Protein AF-A0A183JFC7-F1 (afdb_monomer)

Nearest PDB structures (foldseek):
  8aaf-assembly1_U  TM=3.704E-01  e=3.353E+00  Saccharomyces cerevisiae
  3bvo-assembly1_A  TM=4.306E-01  e=7.101E+00  Homo sapiens

Sequence (101 aa):
MTQTRMINDWLIERKGNALSPYQFTCLSTIIKKMYSDFELQGISPDALDTMAYKTIMQRLQMEETAQAVRPDIGSSPTRSILGTITGSLSGIPKPGFLSKM

pLDDT: mean 76.34, std 19.58, range [35.94, 96.12]

Organism: NCBI:txid6186

Solvent-accessible surface area (backbone atoms only — not comparable to full-atom values): 6734 Å² total; per-residue (Å²): 136,58,74,57,53,58,55,33,54,58,49,60,80,40,67,91,54,83,73,52,73,66,55,49,50,53,52,53,51,51,56,52,49,53,53,52,54,36,53,75,71,69,48,57,70,74,80,56,68,40,72,47,49,53,52,45,53,54,51,51,52,52,50,51,55,54,56,74,68,50,78,77,94,71,83,72,92,77,77,92,82,78,81,85,86,77,89,80,96,82,88,81,93,79,83,89,81,86,88,90,134

Radius of gyration: 26.58 Å; Cα contacts (8 Å, |Δi|>4): 27; chains: 1; bounding box: 60×74×36 Å

Structure (mmCIF, N/CA/C/O backbone):
data_AF-A0A183JFC7-F1
#
_entry.id   AF-A0A183JFC7-F1
#
loop_
_atom_site.group_PDB
_atom_site.id
_atom_site.type_symbol
_atom_site.label_atom_id
_atom_site.label_alt_id
_atom_site.label_comp_id
_atom_site.label_asym_id
_atom_site.label_entity_id
_atom_site.label_seq_id
_atom_site.pdbx_PDB_ins_code
_atom_site.Cartn_x
_atom_site.Cartn_y
_atom_site.Cartn_z
_atom_site.occupancy
_atom_site.B_iso_or_equiv
_atom_site.auth_seq_id
_atom_site.auth_comp_id
_atom_site.auth_asym_id
_atom_site.auth_atom_id
_atom_site.pdbx_PDB_model_num
ATOM 1 N N . MET A 1 1 ? -15.572 -5.492 2.316 1.00 50.50 1 MET A N 1
ATOM 2 C CA . MET A 1 1 ? -14.127 -5.533 1.997 1.00 50.50 1 MET A CA 1
ATOM 3 C C . MET A 1 1 ? -13.457 -4.388 2.733 1.00 50.50 1 MET A C 1
ATOM 5 O O . MET A 1 1 ? -13.993 -3.292 2.683 1.00 50.50 1 MET A O 1
ATOM 9 N N . THR A 1 2 ? -12.351 -4.623 3.437 1.00 77.94 2 THR A N 1
ATOM 10 C CA . THR A 1 2 ? -11.566 -3.553 4.074 1.00 77.94 2 THR A CA 1
ATOM 11 C C . THR A 1 2 ? -10.586 -2.952 3.059 1.00 77.94 2 THR A C 1
ATOM 13 O O . THR A 1 2 ? -10.079 -3.670 2.197 1.00 77.94 2 THR A O 1
ATOM 16 N N . GLN A 1 3 ? -10.312 -1.646 3.137 1.00 83.94 3 GLN A N 1
ATOM 17 C CA . GLN A 1 3 ? -9.438 -0.915 2.200 1.00 83.94 3 GLN A CA 1
ATOM 18 C C . GLN A 1 3 ? -8.041 -1.554 2.064 1.00 83.94 3 GLN A C 1
ATOM 20 O O . GLN A 1 3 ? -7.517 -1.677 0.957 1.00 83.94 3 GLN A O 1
ATOM 25 N N . THR A 1 4 ? -7.485 -2.072 3.165 1.00 88.00 4 THR A N 1
ATOM 26 C CA . THR A 1 4 ? -6.206 -2.803 3.200 1.00 88.00 4 THR A CA 1
ATOM 27 C C . THR A 1 4 ? -6.217 -4.028 2.288 1.00 88.00 4 THR A C 1
ATOM 29 O O . THR A 1 4 ? -5.233 -4.311 1.615 1.00 88.00 4 THR A O 1
ATOM 32 N N . ARG A 1 5 ? -7.339 -4.754 2.221 1.00 88.88 5 ARG A N 1
ATOM 33 C CA . ARG A 1 5 ? -7.453 -5.952 1.383 1.00 88.88 5 ARG A CA 1
ATOM 34 C C . ARG A 1 5 ? -7.379 -5.607 -0.101 1.00 88.88 5 ARG A C 1
ATOM 36 O O . ARG A 1 5 ? -6.650 -6.265 -0.826 1.00 88.88 5 ARG A O 1
ATOM 43 N N . MET A 1 6 ? -8.055 -4.541 -0.528 1.00 91.44 6 MET A N 1
ATOM 44 C CA . MET A 1 6 ? -8.027 -4.104 -1.930 1.00 91.44 6 MET A CA 1
ATOM 45 C C . MET A 1 6 ? -6.618 -3.703 -2.377 1.00 91.44 6 MET A C 1
ATOM 47 O O . MET A 1 6 ? -6.193 -4.053 -3.474 1.00 91.44 6 MET A O 1
ATOM 51 N N . ILE A 1 7 ? -5.875 -3.004 -1.513 1.00 93.31 7 ILE A N 1
ATOM 52 C CA . ILE A 1 7 ? -4.482 -2.627 -1.786 1.00 93.31 7 ILE A CA 1
ATOM 53 C C . ILE A 1 7 ? -3.598 -3.876 -1.874 1.00 93.31 7 ILE A C 1
ATOM 55 O O . ILE A 1 7 ? -2.787 -3.996 -2.790 1.00 93.31 7 ILE A O 1
ATOM 59 N N . ASN A 1 8 ? -3.765 -4.812 -0.938 1.00 93.50 8 ASN A N 1
ATOM 60 C CA . ASN A 1 8 ? -3.016 -6.062 -0.925 1.00 93.50 8 ASN A CA 1
ATOM 61 C C . ASN A 1 8 ? -3.268 -6.890 -2.192 1.00 93.50 8 ASN A C 1
ATOM 63 O O . ASN A 1 8 ? -2.313 -7.328 -2.825 1.00 93.50 8 ASN A O 1
ATOM 67 N N . ASP A 1 9 ? -4.527 -7.056 -2.594 1.00 93.94 9 ASP A N 1
ATOM 68 C CA . ASP A 1 9 ? -4.896 -7.825 -3.785 1.00 93.94 9 ASP A CA 1
ATOM 69 C C . ASP A 1 9 ? -4.312 -7.170 -5.054 1.00 93.94 9 ASP A C 1
ATOM 71 O O . ASP A 1 9 ? -3.635 -7.836 -5.840 1.00 93.94 9 ASP A O 1
ATOM 75 N N . TRP A 1 10 ? -4.421 -5.840 -5.182 1.00 94.69 10 TRP A N 1
ATOM 76 C CA . TRP A 1 10 ? -3.826 -5.083 -6.292 1.00 94.69 10 TRP A CA 1
ATOM 77 C C . TRP A 1 10 ? -2.298 -5.219 -6.370 1.00 94.69 10 TRP A C 1
ATOM 79 O O . TRP A 1 10 ? -1.741 -5.272 -7.470 1.00 94.69 10 TRP A O 1
ATOM 89 N N . LEU A 1 11 ? -1.610 -5.272 -5.220 1.00 94.12 11 LEU A N 1
ATOM 90 C CA . LEU A 1 11 ? -0.163 -5.498 -5.140 1.00 94.12 11 LEU A CA 1
ATOM 91 C C . LEU A 1 11 ? 0.219 -6.952 -5.451 1.00 94.12 11 LEU A C 1
ATOM 93 O O . LEU A 1 11 ? 1.262 -7.187 -6.063 1.00 94.12 11 LEU A O 1
ATOM 97 N N . ILE A 1 12 ? -0.610 -7.925 -5.056 1.00 93.00 12 ILE A N 1
ATOM 98 C CA . ILE A 1 12 ? -0.393 -9.347 -5.345 1.00 93.00 12 ILE A CA 1
ATOM 99 C C . ILE A 1 12 ? -0.461 -9.610 -6.852 1.00 93.00 12 ILE A C 1
ATOM 101 O O . ILE A 1 12 ? 0.431 -10.271 -7.385 1.00 93.00 12 ILE A O 1
ATOM 105 N N . GLU A 1 13 ? -1.461 -9.054 -7.537 1.00 94.19 13 GLU A N 1
ATOM 106 C CA . GLU A 1 13 ? -1.650 -9.202 -8.989 1.00 94.19 13 GLU A CA 1
ATOM 107 C C . GLU A 1 13 ? -0.456 -8.697 -9.810 1.00 94.19 13 GLU A C 1
ATOM 109 O O . GLU A 1 13 ? -0.226 -9.154 -10.926 1.00 94.19 13 GLU A O 1
ATOM 114 N N . ARG A 1 14 ? 0.336 -7.773 -9.255 1.00 91.31 14 ARG A N 1
ATOM 115 C CA . ARG A 1 14 ? 1.463 -7.126 -9.942 1.00 91.31 14 ARG A CA 1
ATOM 116 C C . ARG A 1 14 ? 2.805 -7.351 -9.256 1.00 91.31 14 ARG A C 1
ATOM 118 O O . ARG A 1 14 ? 3.703 -6.516 -9.354 1.00 91.31 14 ARG A O 1
ATOM 125 N N . LYS A 1 15 ? 2.975 -8.493 -8.578 1.00 85.88 15 LYS A N 1
ATOM 126 C CA . LYS A 1 15 ? 4.210 -8.820 -7.841 1.00 85.88 15 LYS A CA 1
ATOM 127 C C . LYS A 1 15 ? 5.489 -8.662 -8.670 1.00 85.88 15 LYS A C 1
ATOM 129 O O . LYS A 1 15 ? 6.484 -8.216 -8.107 1.00 85.88 15 LYS A O 1
ATOM 134 N N . GLY A 1 16 ? 5.449 -8.982 -9.966 1.00 84.88 16 GLY A N 1
ATOM 135 C CA . GLY A 1 16 ? 6.592 -8.893 -10.884 1.00 84.88 16 GLY A CA 1
ATOM 136 C C . GLY A 1 16 ? 6.880 -7.498 -11.452 1.00 84.88 16 GLY A C 1
ATOM 137 O O . GLY A 1 16 ? 7.893 -7.316 -12.120 1.00 84.88 16 GLY A O 1
ATOM 138 N N . ASN A 1 17 ? 6.019 -6.511 -11.204 1.00 90.81 17 ASN A N 1
ATOM 139 C CA . ASN A 1 17 ? 6.181 -5.151 -11.708 1.00 90.81 17 ASN A CA 1
ATOM 140 C C . ASN A 1 17 ? 6.756 -4.264 -10.603 1.00 90.81 17 ASN A C 1
ATOM 142 O O . ASN A 1 17 ? 6.237 -4.262 -9.486 1.00 90.81 17 ASN A O 1
ATOM 146 N N . ALA A 1 18 ? 7.788 -3.482 -10.921 1.00 89.06 18 ALA A N 1
ATOM 147 C CA . ALA A 1 18 ? 8.219 -2.390 -10.054 1.00 89.06 18 ALA A CA 1
ATOM 148 C C . ALA A 1 18 ? 7.117 -1.322 -9.979 1.00 89.06 18 ALA A C 1
ATOM 150 O O . ALA A 1 18 ? 6.434 -1.057 -10.975 1.00 89.06 18 ALA A O 1
ATOM 151 N N . LEU A 1 19 ? 6.950 -0.710 -8.812 1.00 92.06 19 LEU A N 1
ATOM 152 C CA . LEU A 1 19 ? 6.063 0.436 -8.660 1.00 92.06 19 LEU A CA 1
ATOM 153 C C . LEU A 1 19 ? 6.766 1.674 -9.211 1.00 92.06 19 LEU 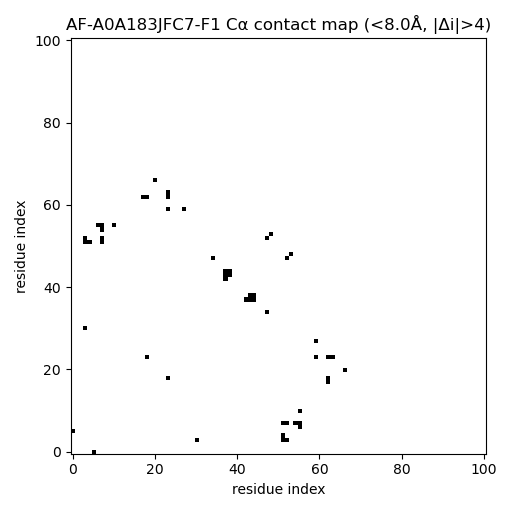A C 1
ATOM 155 O O . LEU A 1 19 ? 7.963 1.880 -9.006 1.00 92.06 19 LEU A O 1
ATOM 159 N N . SER A 1 20 ? 6.019 2.532 -9.903 1.00 90.56 20 SER A N 1
ATOM 160 C CA . SER A 1 20 ? 6.557 3.850 -10.230 1.00 90.56 20 SER A CA 1
ATOM 161 C C . SER A 1 20 ? 6.772 4.659 -8.941 1.00 90.56 20 SER A C 1
ATOM 163 O O . SER A 1 20 ? 6.037 4.453 -7.968 1.00 90.56 20 SER A O 1
ATOM 165 N N . PRO A 1 21 ? 7.711 5.624 -8.920 1.00 90.19 21 PRO A N 1
ATOM 166 C CA . PRO A 1 21 ? 7.926 6.472 -7.747 1.00 90.19 21 PRO A CA 1
ATOM 167 C C . PRO A 1 21 ? 6.632 7.136 -7.264 1.00 90.19 21 PRO A C 1
ATOM 169 O O . PRO A 1 21 ? 6.323 7.125 -6.078 1.00 90.19 21 PRO A O 1
ATOM 172 N N . TYR A 1 22 ? 5.806 7.610 -8.202 1.00 93.75 22 TYR A N 1
ATOM 173 C CA . TYR A 1 22 ? 4.510 8.207 -7.893 1.00 93.75 22 TYR A CA 1
ATOM 174 C C . TYR A 1 22 ? 3.536 7.212 -7.243 1.00 93.75 22 TYR A C 1
ATOM 176 O O . TYR A 1 22 ? 2.921 7.527 -6.226 1.00 93.75 22 TYR A O 1
ATOM 184 N N . GLN A 1 23 ? 3.422 5.991 -7.780 1.00 94.50 23 GLN A N 1
ATOM 185 C CA . GLN A 1 23 ? 2.574 4.943 -7.198 1.00 94.50 23 GLN A CA 1
ATOM 186 C C . GLN A 1 23 ? 3.028 4.576 -5.786 1.00 94.50 23 GLN A C 1
ATOM 188 O O . GLN A 1 23 ? 2.201 4.476 -4.880 1.00 94.50 23 GLN A O 1
ATOM 193 N N . PHE A 1 24 ? 4.338 4.412 -5.594 1.00 94.12 24 PHE A N 1
ATOM 194 C CA . PHE A 1 24 ? 4.929 4.151 -4.289 1.00 94.12 24 PHE A CA 1
ATOM 195 C C . PHE A 1 24 ? 4.607 5.271 -3.289 1.00 94.12 24 PHE A C 1
ATOM 197 O O . PHE A 1 24 ? 4.152 4.980 -2.179 1.00 94.12 24 PHE A O 1
ATOM 204 N N . THR A 1 25 ? 4.770 6.540 -3.684 1.00 94.94 25 THR A N 1
ATOM 205 C CA . THR A 1 25 ? 4.418 7.689 -2.840 1.00 94.94 25 THR A CA 1
ATOM 206 C C . THR A 1 25 ? 2.939 7.661 -2.465 1.00 94.94 25 THR A C 1
ATOM 208 O O . THR A 1 25 ? 2.621 7.712 -1.279 1.00 94.94 25 THR A O 1
ATOM 211 N N . CYS A 1 26 ? 2.035 7.508 -3.438 1.00 96.12 26 CYS A N 1
ATOM 212 C CA . CYS A 1 26 ? 0.594 7.471 -3.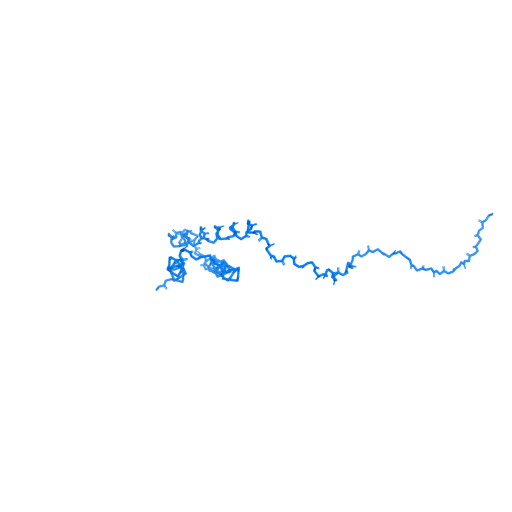186 1.00 96.12 26 CYS A CA 1
ATOM 213 C C . CYS A 1 26 ? 0.198 6.347 -2.221 1.00 96.12 26 CYS A C 1
ATOM 215 O O . CYS A 1 26 ? -0.520 6.594 -1.252 1.00 96.12 26 CYS A O 1
ATOM 217 N N . LEU A 1 27 ? 0.681 5.123 -2.451 1.00 95.25 27 LEU A N 1
ATOM 218 C CA . LEU A 1 27 ? 0.374 3.972 -1.598 1.00 95.25 27 LEU A CA 1
ATOM 219 C C . LEU A 1 27 ? 0.915 4.162 -0.182 1.00 95.25 27 LEU A C 1
ATOM 221 O O . LEU A 1 27 ? 0.198 3.916 0.786 1.00 95.25 27 LEU A O 1
ATOM 225 N N . SER A 1 28 ? 2.138 4.675 -0.056 1.00 94.75 28 SER A N 1
ATOM 226 C CA . SER A 1 28 ? 2.735 4.993 1.241 1.00 94.75 28 SER A CA 1
ATOM 227 C C . SER A 1 28 ? 1.921 6.042 1.997 1.00 94.75 28 SER A C 1
ATOM 229 O O . SER A 1 28 ? 1.696 5.901 3.197 1.00 94.75 28 SER A O 1
ATOM 231 N N . THR A 1 29 ? 1.432 7.083 1.314 1.00 95.56 29 THR A N 1
ATOM 232 C CA . THR A 1 29 ? 0.550 8.090 1.922 1.00 95.56 29 THR A CA 1
ATOM 233 C C . THR A 1 29 ? -0.770 7.478 2.385 1.00 95.56 29 THR A C 1
ATOM 235 O O . THR A 1 29 ? -1.207 7.774 3.495 1.00 95.56 29 THR A O 1
ATOM 238 N N . ILE A 1 30 ? -1.403 6.632 1.565 1.00 94.06 30 ILE A N 1
ATOM 239 C CA . ILE A 1 30 ? -2.677 5.985 1.908 1.00 94.06 30 ILE A CA 1
ATOM 240 C C . ILE A 1 30 ? -2.509 5.115 3.155 1.00 94.06 30 ILE A C 1
ATOM 242 O O . ILE A 1 30 ? -3.266 5.274 4.106 1.00 94.06 30 ILE A O 1
ATOM 246 N N . ILE A 1 31 ? -1.491 4.253 3.189 1.00 92.19 31 ILE A N 1
ATOM 247 C CA . ILE A 1 31 ? -1.253 3.343 4.316 1.00 92.19 31 ILE A CA 1
ATOM 248 C C . ILE A 1 31 ? -0.948 4.105 5.610 1.00 92.19 31 ILE A C 1
ATOM 250 O O . ILE A 1 31 ? -1.479 3.751 6.662 1.00 92.19 31 ILE A O 1
ATOM 254 N N . LYS A 1 32 ? -0.161 5.187 5.535 1.00 91.38 32 LYS A N 1
ATOM 255 C CA . LYS A 1 32 ? 0.102 6.063 6.688 1.00 91.38 32 LYS A CA 1
ATOM 256 C C . LYS A 1 32 ? -1.175 6.727 7.199 1.00 91.38 32 LYS A C 1
ATOM 258 O O . LYS A 1 32 ? -1.422 6.693 8.396 1.00 91.38 32 LYS A O 1
ATOM 263 N N . LYS A 1 33 ? -2.004 7.276 6.303 1.00 91.81 33 LYS A N 1
ATOM 264 C CA . LYS A 1 33 ? -3.288 7.885 6.683 1.00 91.81 33 LYS A CA 1
ATOM 265 C C . LYS A 1 33 ? -4.233 6.882 7.323 1.00 91.81 33 LYS A C 1
ATOM 267 O O . LYS A 1 33 ? -4.783 7.181 8.367 1.00 91.81 33 LYS A O 1
ATOM 272 N N . MET A 1 34 ? -4.363 5.689 6.745 1.00 88.69 34 MET A N 1
ATOM 273 C CA . MET A 1 34 ? -5.192 4.634 7.326 1.00 88.69 34 MET A CA 1
ATOM 274 C C . MET A 1 34 ? -4.757 4.316 8.754 1.00 88.69 34 MET A C 1
ATOM 276 O O . MET A 1 34 ? -5.594 4.269 9.644 1.00 88.69 34 MET A O 1
ATOM 280 N N . TYR A 1 35 ? -3.452 4.135 8.977 1.00 87.38 35 TYR A N 1
ATOM 281 C CA . TYR A 1 35 ? -2.910 3.899 10.313 1.00 87.38 35 TYR A CA 1
ATOM 282 C C . TYR A 1 35 ? -3.241 5.055 11.272 1.00 87.38 35 TYR A C 1
ATOM 284 O O . TYR A 1 35 ? -3.796 4.813 12.340 1.00 87.38 35 TYR A O 1
ATOM 292 N N . SER A 1 36 ? -3.012 6.305 10.857 1.00 90.50 36 SER A N 1
ATOM 293 C CA . SER A 1 36 ? -3.381 7.483 11.653 1.00 90.50 36 SER A CA 1
ATOM 294 C C . SER A 1 36 ? -4.885 7.564 11.950 1.00 90.50 36 SER A C 1
ATOM 296 O O . SER A 1 36 ? -5.265 7.930 13.057 1.00 90.50 36 SER A O 1
ATOM 298 N N . ASP A 1 37 ? -5.752 7.192 11.007 1.00 89.50 37 ASP A N 1
ATOM 299 C CA . ASP A 1 37 ? -7.205 7.183 11.206 1.00 89.50 37 ASP A CA 1
ATOM 300 C C . ASP A 1 37 ? -7.629 6.128 12.243 1.00 89.50 37 ASP A C 1
ATOM 302 O O . ASP A 1 37 ? -8.540 6.376 13.035 1.00 89.50 37 ASP A O 1
ATOM 306 N N . PHE A 1 38 ? -6.961 4.969 12.274 1.00 86.75 38 PHE A N 1
ATOM 307 C CA . PHE A 1 38 ? -7.177 3.947 13.303 1.00 86.75 38 PHE A CA 1
ATOM 308 C C . PHE A 1 38 ? -6.728 4.429 14.684 1.00 86.75 38 PHE A C 1
ATOM 310 O O . PHE A 1 38 ? -7.473 4.265 15.653 1.00 86.75 38 PHE A O 1
ATOM 317 N N . GLU A 1 39 ? -5.561 5.072 14.771 1.00 88.25 39 GLU A N 1
ATOM 318 C CA . GLU A 1 39 ? -5.071 5.661 16.022 1.00 88.25 39 GLU A CA 1
ATOM 319 C C . GLU A 1 39 ? -6.043 6.717 16.563 1.00 88.25 39 GLU A C 1
ATOM 321 O O . GLU A 1 39 ? -6.370 6.706 17.750 1.00 88.25 39 GLU A O 1
ATOM 326 N N . LEU A 1 40 ? -6.577 7.581 15.691 1.00 92.69 40 LEU A N 1
ATOM 327 C CA . LEU A 1 40 ? -7.563 8.600 16.065 1.00 92.69 40 LEU A CA 1
ATOM 328 C C . LEU A 1 40 ? -8.886 8.003 16.564 1.00 92.69 40 LEU A C 1
ATOM 330 O O . LEU A 1 40 ? -9.543 8.598 17.416 1.00 92.69 40 LEU A O 1
ATOM 334 N N . GLN A 1 41 ? -9.278 6.831 16.062 1.00 90.50 41 GLN A N 1
ATOM 335 C CA . GLN A 1 41 ? -10.465 6.103 16.525 1.00 90.50 41 GLN A CA 1
ATOM 336 C C . GLN A 1 41 ? -10.215 5.301 17.814 1.00 90.50 41 GLN A C 1
ATOM 338 O O . GLN A 1 41 ? -11.143 4.681 18.332 1.00 90.50 41 GLN A O 1
ATOM 343 N N . GLY A 1 42 ? -8.984 5.298 18.338 1.00 88.62 42 GLY A N 1
ATOM 344 C CA . GLY A 1 42 ? -8.600 4.502 19.504 1.00 88.62 42 GLY A CA 1
ATOM 345 C C . GLY A 1 42 ? -8.528 3.000 19.218 1.00 88.62 42 GLY A C 1
ATOM 346 O O . GLY A 1 42 ? -8.615 2.191 20.141 1.00 88.62 42 GLY A O 1
ATOM 347 N N . ILE A 1 43 ? -8.399 2.611 17.947 1.00 86.25 43 ILE A N 1
ATOM 348 C CA . ILE A 1 43 ? -8.268 1.212 17.542 1.00 86.25 43 ILE A CA 1
ATOM 349 C C . ILE A 1 43 ? -6.823 0.781 17.795 1.00 86.25 43 ILE A C 1
ATOM 351 O O . ILE A 1 43 ? -5.883 1.439 17.349 1.00 86.25 43 ILE A O 1
ATOM 355 N N . SER A 1 44 ? -6.640 -0.323 18.526 1.00 80.00 44 SER A N 1
ATOM 356 C CA . SER A 1 44 ? -5.299 -0.806 18.849 1.00 80.00 44 SER A CA 1
ATOM 357 C C . SER A 1 44 ? -4.549 -1.244 17.583 1.00 80.00 44 SER A C 1
ATOM 359 O O . SER A 1 44 ? -5.154 -1.798 16.658 1.00 80.00 44 SER A O 1
ATOM 361 N N . PRO A 1 45 ? -3.219 -1.061 17.5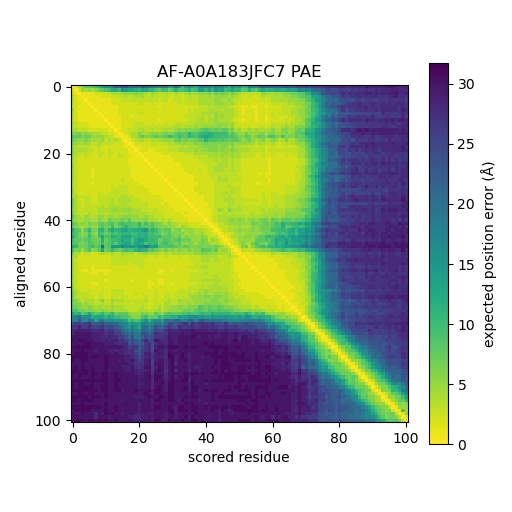33 1.00 71.81 45 PRO A N 1
ATOM 362 C CA . PRO A 1 45 ? -2.399 -1.523 16.413 1.00 71.81 45 PRO A CA 1
ATOM 363 C C . PRO A 1 45 ? -2.469 -3.048 16.220 1.00 71.81 45 PRO A C 1
ATOM 365 O O . PRO A 1 45 ? -2.266 -3.535 15.112 1.00 71.81 45 PRO A O 1
ATOM 368 N N . ASP A 1 46 ? -2.851 -3.805 17.251 1.00 73.75 46 ASP A N 1
ATOM 369 C CA . ASP A 1 46 ? -3.090 -5.249 17.146 1.00 73.75 46 ASP A CA 1
ATOM 370 C C . ASP A 1 46 ? -4.286 -5.582 16.239 1.00 73.75 46 ASP A C 1
ATOM 372 O O . ASP A 1 46 ? -4.302 -6.612 15.570 1.00 73.75 46 ASP A O 1
ATOM 376 N N . ALA A 1 47 ? -5.279 -4.691 16.139 1.00 70.81 47 ALA A N 1
ATOM 377 C CA . ALA A 1 47 ? -6.381 -4.846 15.189 1.00 70.81 47 ALA A CA 1
ATOM 378 C C . ALA A 1 47 ? -5.933 -4.614 13.731 1.00 70.81 47 ALA A C 1
ATOM 380 O O . ALA A 1 47 ? -6.565 -5.098 12.788 1.00 70.81 47 ALA A O 1
ATOM 381 N N . LEU A 1 48 ? -4.822 -3.895 13.547 1.00 71.44 48 LEU A N 1
ATOM 382 C CA . LEU A 1 48 ? -4.140 -3.686 12.271 1.00 71.44 48 LEU A CA 1
ATOM 383 C C . LEU A 1 48 ? -3.145 -4.799 11.938 1.00 71.44 48 LEU A C 1
ATOM 385 O O . LEU A 1 48 ? -2.692 -4.849 10.789 1.00 71.44 48 LEU A O 1
ATOM 389 N N . ASP A 1 49 ? -2.877 -5.723 12.874 1.00 69.19 49 ASP A N 1
ATOM 390 C CA . ASP A 1 49 ? -1.943 -6.855 12.760 1.00 69.19 49 ASP A CA 1
ATOM 391 C C . ASP A 1 49 ? -2.413 -7.952 11.785 1.00 69.19 49 ASP A C 1
ATOM 393 O O . ASP A 1 49 ? -2.207 -9.156 11.939 1.00 69.19 49 ASP A O 1
ATOM 397 N N . THR A 1 50 ? -3.076 -7.529 10.720 1.00 82.31 50 THR A N 1
ATOM 398 C CA . THR A 1 50 ? -3.526 -8.373 9.634 1.00 82.31 50 THR A CA 1
ATOM 399 C C . THR A 1 50 ? -2.345 -8.754 8.745 1.00 82.31 50 THR A C 1
ATOM 401 O O . THR A 1 50 ? -1.488 -7.934 8.401 1.00 82.31 50 THR A O 1
ATOM 404 N N . MET A 1 51 ? -2.343 -10.003 8.276 1.00 86.81 51 MET A N 1
ATOM 405 C CA . MET A 1 51 ? -1.364 -10.485 7.293 1.00 86.81 51 MET A CA 1
ATOM 406 C C . MET A 1 51 ? -1.304 -9.602 6.035 1.00 86.81 51 MET A C 1
ATOM 408 O O . MET A 1 51 ? -0.234 -9.428 5.456 1.00 86.81 51 MET A O 1
ATOM 412 N N . ALA A 1 52 ? -2.432 -9.006 5.633 1.00 88.75 52 ALA A N 1
ATOM 413 C CA . ALA A 1 52 ? -2.502 -8.083 4.502 1.00 88.75 52 ALA A CA 1
ATOM 414 C C . ALA A 1 52 ? -1.693 -6.802 4.754 1.00 88.75 52 ALA A C 1
ATOM 416 O O . ALA A 1 52 ? -0.874 -6.429 3.919 1.00 88.75 52 ALA A O 1
ATOM 417 N N . TYR A 1 53 ? -1.868 -6.158 5.912 1.00 90.06 53 TYR A N 1
ATOM 418 C CA . TYR A 1 53 ? -1.116 -4.952 6.266 1.00 90.06 53 TYR A CA 1
ATOM 419 C C . TYR A 1 53 ? 0.394 -5.221 6.312 1.00 90.06 53 TYR A C 1
ATOM 421 O O . TYR A 1 53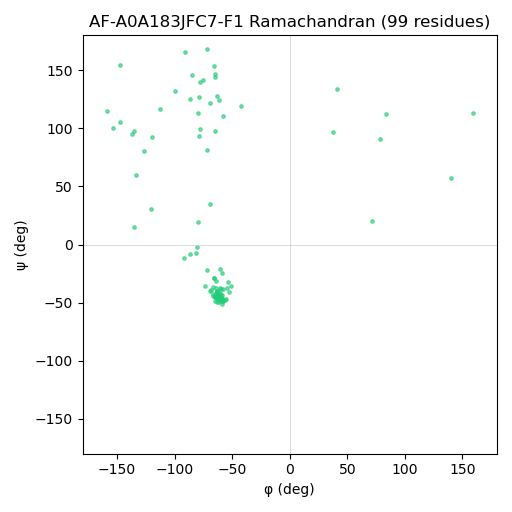 ? 1.166 -4.510 5.669 1.00 90.06 53 TYR A O 1
ATOM 429 N N . LYS A 1 54 ? 0.807 -6.309 6.979 1.00 90.88 54 LYS A N 1
ATOM 430 C CA . LYS A 1 54 ? 2.211 -6.754 7.025 1.00 90.88 54 LYS A CA 1
ATOM 431 C C . LYS A 1 54 ? 2.802 -6.949 5.628 1.00 90.88 54 LYS A C 1
ATOM 433 O O . LYS A 1 54 ? 3.885 -6.448 5.336 1.00 90.88 54 LYS A O 1
ATOM 438 N N . THR A 1 55 ? 2.065 -7.634 4.754 1.00 93.00 55 THR A N 1
ATOM 439 C CA . THR A 1 55 ? 2.491 -7.907 3.372 1.00 93.00 55 THR A CA 1
ATOM 440 C C . THR A 1 55 ? 2.667 -6.615 2.572 1.00 93.00 55 THR A C 1
ATOM 442 O O . THR A 1 55 ? 3.657 -6.464 1.853 1.00 93.00 55 THR A O 1
ATOM 445 N N . ILE A 1 56 ? 1.742 -5.661 2.718 1.00 93.62 56 ILE A N 1
ATOM 446 C CA . ILE A 1 56 ? 1.836 -4.351 2.062 1.00 93.62 56 ILE A CA 1
ATOM 447 C C . ILE A 1 56 ? 3.065 -3.588 2.561 1.00 93.62 56 ILE A C 1
ATOM 449 O O . ILE A 1 56 ? 3.851 -3.110 1.744 1.00 93.62 56 ILE A O 1
ATOM 453 N N . MET A 1 57 ? 3.257 -3.499 3.879 1.00 93.12 57 MET A N 1
ATOM 454 C CA . MET A 1 57 ? 4.388 -2.784 4.476 1.00 93.12 57 MET A CA 1
ATOM 455 C C . MET A 1 57 ? 5.728 -3.358 4.019 1.00 93.12 57 MET A C 1
ATOM 457 O O . MET A 1 57 ? 6.598 -2.609 3.575 1.00 93.12 57 MET A O 1
ATOM 461 N N . GLN A 1 58 ? 5.863 -4.686 4.028 1.00 94.06 58 GLN A N 1
ATOM 462 C CA . GLN A 1 58 ? 7.056 -5.357 3.522 1.00 94.06 58 GLN A CA 1
ATOM 463 C C . GLN A 1 58 ? 7.304 -5.022 2.045 1.00 94.06 58 GLN A C 1
ATOM 465 O O . GLN A 1 58 ? 8.436 -4.743 1.650 1.00 94.06 58 GLN A O 1
ATOM 470 N N . ARG A 1 59 ? 6.253 -5.017 1.212 1.00 94.25 59 ARG A N 1
ATOM 471 C CA . ARG A 1 59 ? 6.386 -4.675 -0.208 1.00 94.25 59 ARG A CA 1
ATOM 472 C C . ARG A 1 59 ? 6.835 -3.230 -0.416 1.00 94.25 59 ARG A C 1
ATOM 474 O O . ARG A 1 59 ? 7.722 -3.003 -1.235 1.00 94.25 59 ARG A O 1
ATOM 481 N N . LEU A 1 60 ? 6.254 -2.278 0.310 1.00 94.62 60 LEU A N 1
ATOM 482 C CA . LEU A 1 60 ? 6.639 -0.870 0.217 1.00 94.62 60 LEU A CA 1
ATOM 483 C C . LEU A 1 60 ? 8.095 -0.657 0.654 1.00 94.62 60 LEU A C 1
ATOM 485 O O . LEU A 1 60 ? 8.830 0.039 -0.039 1.00 94.62 60 LEU A O 1
ATOM 489 N N . GLN A 1 61 ? 8.547 -1.320 1.719 1.00 94.50 61 GLN A N 1
ATOM 490 C CA . GLN A 1 61 ? 9.938 -1.237 2.179 1.00 94.50 61 GLN A CA 1
ATOM 491 C C . GLN A 1 61 ? 10.941 -1.787 1.148 1.00 94.50 61 GLN A C 1
ATOM 493 O O . GLN A 1 61 ? 11.999 -1.196 0.913 1.00 94.50 61 GLN A O 1
ATOM 498 N N . MET A 1 62 ? 10.610 -2.907 0.495 1.00 92.62 62 MET A N 1
ATOM 499 C CA . MET A 1 62 ? 11.439 -3.446 -0.591 1.00 92.62 62 MET A CA 1
ATOM 500 C C . MET A 1 62 ? 11.518 -2.475 -1.773 1.00 92.62 62 MET A C 1
ATOM 502 O O . MET A 1 62 ? 12.586 -2.294 -2.352 1.00 92.62 62 MET A O 1
ATOM 506 N N . GLU A 1 63 ? 10.401 -1.834 -2.116 1.00 91.56 63 GLU A N 1
ATOM 507 C CA . GLU A 1 63 ? 10.340 -0.875 -3.217 1.00 91.56 63 GLU A CA 1
ATOM 508 C C . GLU A 1 63 ? 11.135 0.408 -2.922 1.00 91.56 63 GLU A C 1
ATOM 510 O O . GLU A 1 63 ? 11.816 0.920 -3.808 1.00 91.56 63 GLU A O 1
ATOM 515 N N . GLU A 1 64 ? 11.096 0.901 -1.681 1.00 91.88 64 GLU A N 1
ATOM 516 C CA . GLU A 1 64 ? 11.905 2.038 -1.222 1.00 91.88 64 GLU A CA 1
ATOM 517 C C . GLU A 1 64 ? 13.401 1.739 -1.361 1.00 91.88 64 GLU A C 1
ATOM 519 O O . GLU A 1 64 ? 14.154 2.520 -1.944 1.00 91.88 64 GLU A O 1
ATOM 524 N N . THR A 1 65 ? 13.816 0.556 -0.903 1.00 90.31 65 THR A N 1
ATOM 525 C CA . THR A 1 65 ? 15.210 0.106 -1.003 1.00 90.31 65 THR A CA 1
ATOM 526 C C . THR A 1 65 ? 15.639 -0.039 -2.466 1.00 90.31 65 THR A C 1
ATOM 528 O O . THR A 1 65 ? 16.724 0.399 -2.846 1.00 90.31 65 THR A O 1
ATOM 531 N N . ALA A 1 66 ? 14.777 -0.608 -3.315 1.00 88.12 66 ALA A N 1
ATOM 532 C CA . ALA A 1 66 ? 15.050 -0.765 -4.740 1.00 88.12 66 ALA A CA 1
ATOM 533 C C . ALA A 1 66 ? 15.185 0.586 -5.464 1.00 88.12 66 ALA A C 1
ATOM 535 O O . ALA A 1 66 ? 16.032 0.720 -6.347 1.00 88.12 66 ALA A O 1
ATOM 536 N N . GLN A 1 67 ? 14.385 1.591 -5.091 1.00 86.12 67 GLN A N 1
ATOM 537 C CA . GLN A 1 67 ? 14.495 2.948 -5.632 1.00 86.12 67 GLN A CA 1
ATOM 538 C C . GLN A 1 67 ? 15.771 3.657 -5.160 1.00 86.12 67 GLN A C 1
ATOM 540 O O . GLN A 1 67 ? 16.423 4.302 -5.974 1.00 86.12 67 GLN A O 1
ATOM 545 N N . ALA A 1 68 ? 16.166 3.492 -3.893 1.00 84.19 68 ALA A N 1
ATOM 546 C CA . ALA A 1 68 ? 17.370 4.112 -3.332 1.00 84.19 68 ALA A CA 1
ATOM 547 C C . ALA A 1 68 ? 18.683 3.599 -3.956 1.00 84.19 68 ALA A C 1
ATOM 549 O O . ALA A 1 68 ? 19.672 4.325 -4.001 1.00 84.19 68 ALA A O 1
ATOM 550 N N . VAL A 1 69 ? 18.700 2.353 -4.441 1.00 84.00 69 VAL A N 1
ATOM 551 C CA . VAL A 1 69 ? 19.880 1.726 -5.069 1.00 84.00 69 VAL A CA 1
ATOM 552 C C . VAL A 1 69 ? 19.900 1.924 -6.591 1.00 84.00 69 VAL A C 1
ATOM 554 O O . VAL A 1 69 ? 20.910 1.659 -7.245 1.00 84.00 69 VAL A O 1
ATOM 557 N N . ARG A 1 70 ? 18.799 2.392 -7.193 1.00 75.62 70 ARG A N 1
ATOM 558 C CA . ARG A 1 70 ? 18.706 2.546 -8.646 1.00 75.62 70 ARG A CA 1
ATOM 559 C C . ARG A 1 70 ? 19.631 3.689 -9.097 1.00 75.62 70 ARG A C 1
ATOM 561 O O . ARG A 1 70 ? 19.450 4.812 -8.634 1.00 75.62 70 ARG A O 1
ATOM 568 N N . PRO A 1 71 ? 20.606 3.440 -9.992 1.00 61.84 71 PRO A N 1
ATOM 569 C CA . PRO A 1 71 ? 21.470 4.500 -10.489 1.00 61.84 71 PRO A CA 1
ATOM 570 C C . PRO A 1 71 ? 20.615 5.515 -11.249 1.00 61.84 71 PRO A C 1
ATOM 572 O O . PRO A 1 71 ? 19.834 5.140 -12.127 1.00 61.84 71 PRO A O 1
ATOM 575 N N . ASP A 1 72 ? 20.740 6.789 -10.886 1.00 59.62 72 ASP A N 1
ATOM 576 C CA . ASP A 1 72 ? 20.064 7.890 -11.562 1.00 59.62 72 ASP A CA 1
ATOM 577 C C . ASP A 1 72 ? 20.611 8.000 -12.993 1.00 59.62 72 ASP A C 1
ATOM 579 O O . ASP A 1 72 ? 21.687 8.544 -13.239 1.00 59.62 72 ASP A O 1
ATOM 583 N N . ILE A 1 73 ? 19.891 7.430 -13.961 1.00 57.44 73 ILE A N 1
ATOM 584 C CA . ILE A 1 73 ? 20.245 7.511 -15.388 1.00 57.44 73 ILE A CA 1
ATOM 585 C C . ILE A 1 73 ? 19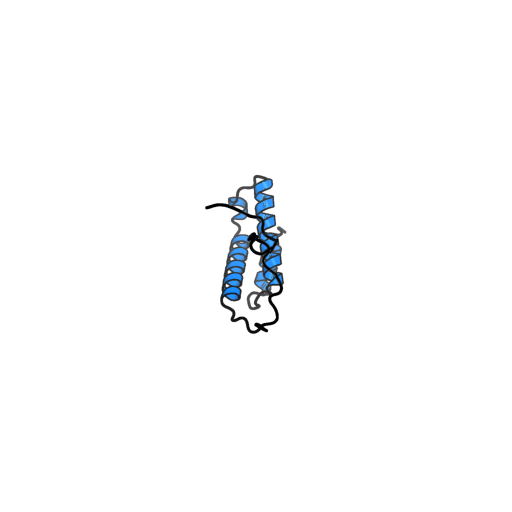.803 8.871 -15.978 1.00 57.44 73 ILE A C 1
ATOM 587 O O . ILE A 1 73 ? 19.629 9.000 -17.187 1.00 57.44 73 ILE A O 1
ATOM 591 N N . GLY A 1 74 ? 19.568 9.888 -15.139 1.00 55.78 74 GLY A N 1
ATOM 592 C CA . GLY A 1 74 ? 18.890 11.132 -15.499 1.00 55.78 74 GLY A CA 1
ATOM 593 C C . GLY A 1 74 ? 19.544 12.410 -14.978 1.00 55.78 74 GLY A C 1
ATOM 594 O O . GLY A 1 74 ? 18.910 13.464 -15.044 1.00 55.78 74 GLY A O 1
ATOM 595 N N . SER A 1 75 ? 20.799 12.374 -14.519 1.00 45.38 75 SER A N 1
ATOM 596 C CA . SER A 1 75 ? 21.528 13.595 -14.159 1.00 45.38 75 SER A CA 1
ATOM 597 C C . SER A 1 75 ? 21.917 14.402 -15.407 1.00 45.38 75 SER A C 1
ATOM 599 O O . SER A 1 75 ? 23.039 14.367 -15.902 1.00 45.38 75 SER A O 1
ATOM 601 N N . SER A 1 76 ? 20.970 15.182 -15.924 1.00 43.03 76 SER A N 1
ATOM 602 C CA . SER A 1 76 ? 21.291 16.361 -16.723 1.00 43.03 76 SER A CA 1
ATOM 603 C C . SER A 1 76 ? 21.653 17.492 -15.747 1.00 43.03 76 SER A C 1
ATOM 605 O O . SER A 1 76 ? 20.781 17.942 -14.998 1.00 43.03 76 SER A O 1
ATOM 607 N N . PRO A 1 77 ? 22.910 17.974 -15.690 1.00 55.41 77 PRO A N 1
ATOM 608 C CA . PRO A 1 77 ? 23.285 19.052 -14.788 1.00 55.41 77 PRO A CA 1
ATOM 609 C C . PRO A 1 77 ? 22.821 20.366 -15.412 1.00 55.41 77 PRO A C 1
ATOM 611 O O . PRO A 1 77 ? 23.498 20.953 -16.254 1.00 55.41 77 PRO A O 1
ATOM 614 N N . THR A 1 78 ? 21.630 20.848 -15.065 1.00 52.84 78 THR A N 1
ATOM 615 C CA . THR A 1 78 ? 21.205 22.180 -15.513 1.00 52.84 78 THR A CA 1
ATOM 616 C C . THR A 1 78 ? 20.537 22.962 -14.388 1.00 52.84 78 THR A C 1
ATOM 618 O O . THR A 1 78 ? 19.332 22.912 -14.189 1.00 52.84 78 THR A O 1
ATOM 621 N N . ARG A 1 79 ? 21.402 23.763 -13.747 1.00 50.62 79 ARG A N 1
ATOM 622 C CA . ARG A 1 79 ? 21.166 25.064 -13.094 1.00 50.62 79 ARG A CA 1
ATOM 623 C C . ARG A 1 79 ? 20.525 25.053 -11.701 1.00 50.62 79 ARG A C 1
ATOM 625 O O . ARG A 1 79 ? 19.335 25.281 -11.531 1.00 50.62 79 ARG A O 1
ATOM 632 N N . SER A 1 80 ? 21.399 25.005 -10.694 1.00 51.56 80 SER A N 1
ATOM 633 C CA . SER A 1 80 ? 21.189 25.693 -9.418 1.00 51.56 80 SER A CA 1
ATOM 634 C C . SER A 1 80 ? 21.017 27.199 -9.661 1.00 51.56 80 SER A C 1
ATOM 636 O O . SER A 1 80 ? 21.970 27.878 -10.037 1.00 51.56 80 SER A O 1
ATOM 638 N N . ILE A 1 81 ? 19.810 27.726 -9.446 1.00 60.34 81 ILE A N 1
ATOM 639 C CA . ILE A 1 81 ? 19.536 29.164 -9.269 1.00 60.34 81 ILE A CA 1
ATOM 640 C C . ILE A 1 81 ? 18.612 29.319 -8.055 1.00 60.34 81 ILE A C 1
ATOM 642 O O . ILE A 1 81 ? 17.493 29.810 -8.155 1.00 60.34 81 ILE A O 1
ATOM 646 N N . LEU A 1 82 ? 19.062 28.863 -6.886 1.00 52.88 82 LEU A N 1
ATOM 647 C CA . LEU A 1 82 ? 18.474 29.305 -5.626 1.00 52.88 82 LEU A CA 1
ATOM 648 C C . LEU A 1 82 ? 19.579 29.978 -4.822 1.00 52.88 82 LEU A C 1
ATOM 650 O O . LEU A 1 82 ? 20.387 29.330 -4.162 1.00 52.88 82 LEU A O 1
ATOM 654 N N . GLY A 1 83 ? 19.654 31.297 -4.996 1.00 45.44 83 GLY A N 1
ATOM 655 C CA . GLY A 1 83 ? 20.547 32.166 -4.253 1.00 45.44 83 GLY A CA 1
ATOM 656 C C . GLY A 1 83 ? 20.221 32.121 -2.765 1.00 45.44 83 GLY A C 1
ATOM 657 O O . GLY A 1 83 ? 19.098 32.381 -2.343 1.00 45.44 83 GLY A O 1
ATOM 658 N N . THR A 1 84 ? 21.248 31.790 -1.997 1.00 52.06 84 THR A N 1
ATOM 659 C CA . THR A 1 84 ? 21.407 31.983 -0.562 1.00 52.06 84 THR A CA 1
ATOM 660 C C . THR A 1 84 ? 20.924 33.364 -0.115 1.00 52.06 84 THR A C 1
ATOM 662 O O . THR A 1 84 ? 21.500 34.375 -0.511 1.00 52.06 84 THR A O 1
ATOM 665 N N . ILE A 1 85 ? 19.927 33.421 0.771 1.00 57.53 85 ILE A N 1
ATOM 666 C CA . ILE A 1 85 ? 19.671 34.611 1.595 1.00 57.53 85 ILE A CA 1
ATOM 667 C C . ILE A 1 85 ? 19.636 34.171 3.057 1.00 57.53 85 ILE A C 1
ATOM 669 O O . ILE A 1 85 ? 18.581 33.981 3.652 1.00 57.53 85 ILE A O 1
ATOM 673 N N . THR A 1 86 ? 20.824 34.011 3.63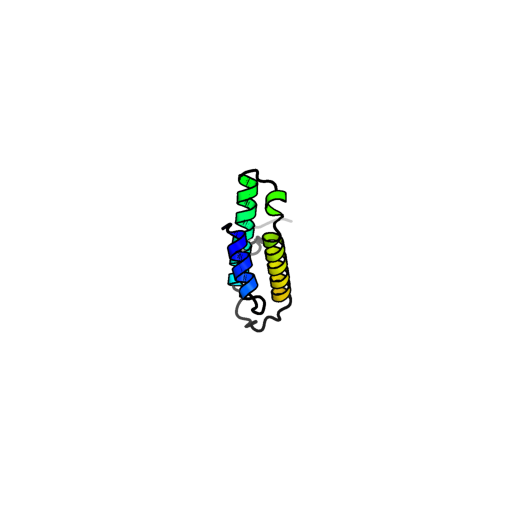7 1.00 48.62 86 THR A N 1
ATOM 674 C CA . THR A 1 86 ? 21.019 34.025 5.089 1.00 48.62 86 THR A CA 1
ATOM 675 C C . THR A 1 86 ? 22.249 34.878 5.402 1.00 48.62 86 THR A C 1
ATOM 677 O O . THR A 1 86 ? 23.380 34.431 5.255 1.00 48.62 86 THR A O 1
ATOM 680 N N . GLY A 1 87 ? 21.989 36.136 5.767 1.00 46.25 87 GLY A N 1
ATOM 681 C CA . GLY A 1 87 ? 22.809 37.025 6.599 1.00 46.25 87 GLY A CA 1
ATOM 682 C C . GLY A 1 87 ? 24.338 37.005 6.481 1.00 46.25 87 GLY A C 1
ATOM 683 O O . GLY A 1 87 ? 25.006 36.319 7.246 1.00 46.25 87 GLY A O 1
ATOM 684 N N . SER A 1 88 ? 24.884 37.929 5.689 1.00 43.81 88 SER A N 1
ATOM 685 C CA . SER A 1 88 ? 26.139 38.625 6.010 1.00 43.81 88 SER A CA 1
ATOM 686 C C . SER A 1 88 ? 26.159 40.000 5.326 1.00 43.81 88 SER A C 1
ATOM 688 O O . SER A 1 88 ? 26.381 40.146 4.128 1.00 43.81 88 SER A O 1
ATOM 690 N N . LEU A 1 89 ? 25.848 41.039 6.105 1.00 47.25 89 LEU A N 1
ATOM 691 C CA . LEU A 1 89 ? 25.999 42.441 5.720 1.00 47.25 89 LEU A CA 1
ATOM 692 C C . LEU A 1 89 ? 27.479 42.820 5.842 1.00 47.25 89 LEU A C 1
ATOM 694 O O . LEU A 1 89 ? 27.955 43.130 6.930 1.00 47.25 89 LEU A O 1
ATOM 698 N N . SER A 1 90 ? 28.206 42.827 4.730 1.00 49.28 90 SER A N 1
ATOM 699 C CA . SER A 1 90 ? 29.511 43.487 4.641 1.00 49.28 90 SER A CA 1
ATOM 700 C C . SER A 1 90 ? 29.722 44.029 3.231 1.00 49.28 90 SER A C 1
ATOM 702 O O . SER A 1 90 ? 29.981 43.263 2.308 1.00 49.28 90 SER A O 1
ATOM 704 N N . GLY A 1 91 ? 29.612 45.353 3.071 1.00 42.56 91 GLY A N 1
ATOM 705 C CA . GLY A 1 91 ? 30.051 46.036 1.851 1.00 42.56 91 GLY A CA 1
ATOM 706 C C . GLY A 1 91 ? 29.152 47.168 1.357 1.00 42.56 91 GLY A C 1
ATOM 707 O O . GLY A 1 91 ? 28.719 47.136 0.212 1.00 42.56 91 GLY A O 1
ATOM 708 N N . ILE A 1 92 ? 28.894 48.191 2.179 1.00 52.44 92 ILE A N 1
ATOM 709 C CA . ILE A 1 92 ? 28.476 49.511 1.675 1.00 52.44 92 ILE A CA 1
ATOM 710 C C . ILE A 1 92 ? 29.615 50.492 1.982 1.00 52.44 92 ILE A C 1
ATOM 712 O O . ILE A 1 92 ? 29.904 50.708 3.159 1.00 52.44 92 ILE A O 1
ATOM 716 N N . PRO A 1 93 ? 30.268 51.099 0.976 1.00 51.28 93 PRO A N 1
ATOM 717 C CA . PRO A 1 93 ? 31.287 52.115 1.203 1.00 51.28 93 PRO A CA 1
ATOM 718 C C . PRO A 1 93 ? 30.624 53.496 1.323 1.00 51.28 93 PRO A C 1
ATOM 720 O O . PRO A 1 93 ? 29.890 53.907 0.422 1.00 51.28 93 PRO A O 1
ATOM 723 N N . LYS A 1 94 ? 30.868 54.223 2.422 1.00 42.22 94 LYS A N 1
ATOM 724 C CA . LYS A 1 94 ? 30.502 55.645 2.583 1.00 42.22 94 LYS A CA 1
ATOM 725 C C . LYS A 1 94 ? 31.509 56.409 3.475 1.00 42.22 94 LYS A C 1
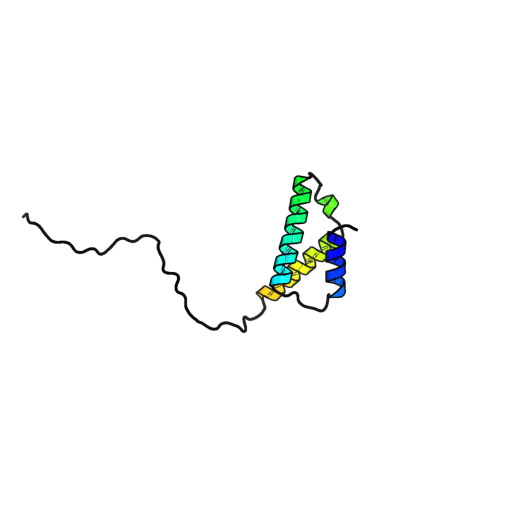ATOM 727 O O . LYS A 1 94 ? 32.229 55.769 4.236 1.00 42.22 94 LYS A O 1
ATOM 732 N N . PRO A 1 95 ? 31.618 57.742 3.289 1.00 43.09 95 PRO A N 1
ATOM 733 C CA . PRO A 1 95 ? 32.873 58.500 3.304 1.00 43.09 95 PRO A CA 1
ATOM 734 C C . PRO A 1 95 ? 33.260 59.050 4.683 1.00 43.09 95 PRO A C 1
ATOM 736 O O . PRO A 1 95 ? 32.460 59.064 5.613 1.00 43.09 95 PRO A O 1
ATOM 739 N N . GLY A 1 96 ? 34.521 59.479 4.792 1.00 45.97 96 GLY A N 1
ATOM 740 C CA . GLY A 1 96 ? 35.190 59.791 6.051 1.00 45.97 96 GLY A CA 1
ATOM 741 C C . GLY A 1 96 ? 34.746 61.060 6.770 1.00 45.97 96 GLY A C 1
ATOM 742 O O . GLY A 1 96 ? 34.100 61.923 6.195 1.00 45.97 96 GLY A O 1
ATOM 743 N N . PHE A 1 97 ? 35.195 61.175 8.021 1.00 44.56 97 PHE A N 1
ATOM 744 C CA . PHE A 1 97 ? 35.431 62.434 8.723 1.00 44.56 97 PHE A CA 1
ATOM 745 C C . PHE A 1 97 ? 36.423 62.181 9.877 1.00 44.56 97 PHE A C 1
ATOM 747 O O . PHE A 1 97 ? 36.145 61.410 10.786 1.00 44.56 97 PHE A O 1
ATOM 754 N N . LEU A 1 98 ? 37.599 62.804 9.749 1.00 49.0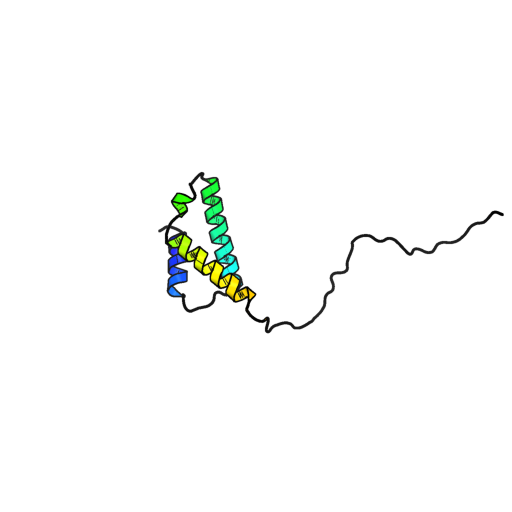3 98 LEU A N 1
ATOM 755 C CA . LEU A 1 98 ? 38.461 63.427 10.766 1.00 49.03 98 LEU A CA 1
ATOM 756 C C . LEU A 1 98 ? 38.726 62.792 12.156 1.00 49.03 98 LEU A C 1
ATOM 758 O O . LEU A 1 98 ? 37.833 62.591 12.968 1.00 49.03 98 LEU A O 1
ATOM 762 N N . SER A 1 99 ? 40.033 62.826 12.469 1.00 35.94 99 SER A N 1
ATOM 763 C CA . SER A 1 99 ? 40.656 63.243 13.742 1.00 35.94 99 SER A CA 1
ATOM 764 C C . SER A 1 99 ? 40.761 62.234 14.890 1.00 35.94 99 SER A C 1
ATOM 766 O O . SER A 1 99 ? 39.803 62.008 15.617 1.00 35.94 99 SER A O 1
ATOM 768 N N . LYS A 1 100 ? 41.999 61.831 15.227 1.00 39.50 100 LYS A N 1
ATOM 769 C CA . LYS A 1 100 ? 42.885 62.574 16.158 1.00 39.50 100 LYS A CA 1
ATOM 770 C C . LYS A 1 100 ? 43.968 61.652 16.744 1.00 39.50 100 LYS A C 1
ATOM 772 O O . LYS A 1 100 ? 43.637 60.777 17.533 1.00 39.50 100 LYS A O 1
ATOM 777 N N . MET A 1 101 ? 45.232 61.901 16.395 1.00 39.56 101 MET A N 1
ATOM 778 C CA . MET A 1 101 ? 46.403 62.089 17.280 1.00 39.56 101 MET A CA 1
ATOM 779 C C . MET A 1 101 ? 47.666 62.212 16.433 1.00 39.56 101 MET A C 1
ATOM 781 O O . MET A 1 101 ? 47.811 61.413 15.485 1.00 39.56 101 MET A O 1
#

Foldseek 3Di:
DDPLVVLLVVCVVPVVDQDDPVRLVVLV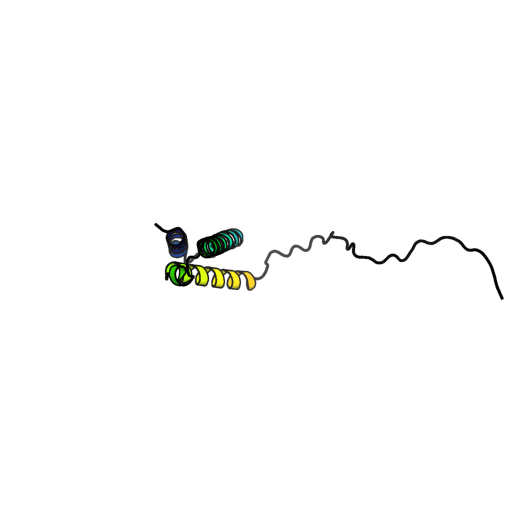VVLVVVVVVCVVVVNDCVVVVDPSNVSSVVVSVVNVVVVVPDPCPPPPPDDDPDDDDDDDDDDDDDDDDDDDD

Mean predicted aligned error: 14.49 Å

InterPro domains:
  IPR033227 Calcium-dependent secretion activator [PTHR12166] (3-71)

Secondary structure (DSSP, 8-state):
--HHHHHHHHHHHTTTSPPPHHHHHHHHHHHHHHHHHHHHTT--GGGG--HHHHHHHHHHHHHHHHHHHS--TT-----------S---------------